Protein AF-X1PXC8-F1 (afdb_monomer)

Foldseek 3Di:
DPDDDDDPVPDPQPCPVQVPDPVSPDDGPPPDCVNVVVVVVVVVVPDDD

Organism: NCBI:txid412755

Radius of gyration: 15.3 Å; Cα contacts (8 Å, |Δi|>4): 15;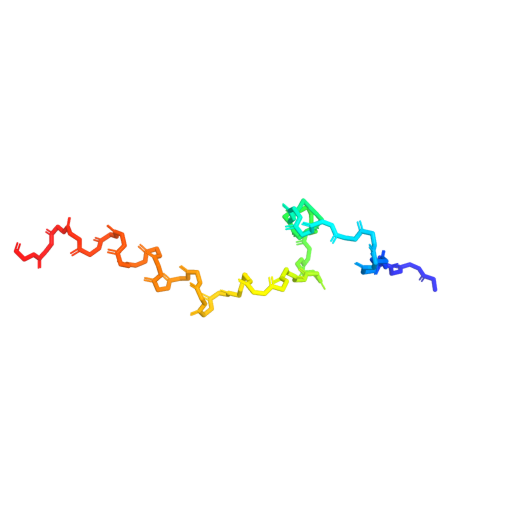 chains: 1; bounding box: 27×22×46 Å

Secondary structure (DSSP, 8-state):
-------GGG-----HHHHH-TT-----TT--HHHHHHHHHHHHTTT--

InterPro domains:
  IPR017896 4Fe-4S ferredoxin-type, iron-sulphur binding domain [PF00037] (10-27)
  IPR017896 4Fe-4S ferredoxin-type, iron-sulphur binding domain [PS51379] (2-31)
  IPR017900 4Fe-4S ferredoxin, iron-sulphur binding, conserved site [PS00198] (11-22)

Structure (mmCIF, N/CA/C/O backbone):
data_AF-X1PXC8-F1
#
_entry.id   AF-X1PXC8-F1
#
loop_
_atom_site.group_PDB
_atom_site.id
_atom_site.type_symbol
_atom_site.label_atom_id
_atom_site.label_alt_id
_atom_site.label_comp_id
_atom_site.label_asym_id
_atom_site.label_entity_id
_atom_site.label_seq_id
_atom_site.pdbx_PDB_ins_code
_atom_site.Cartn_x
_atom_site.Cartn_y
_atom_site.Cartn_z
_atom_site.occupancy
_atom_site.B_iso_or_equiv
_atom_site.auth_seq_id
_atom_site.auth_comp_id
_atom_site.auth_asym_id
_atom_site.auth_atom_id
_atom_site.pdbx_PDB_model_num
ATOM 1 N N . ASP A 1 1 ? 9.166 -13.207 -16.941 1.00 68.38 1 ASP A N 1
ATOM 2 C CA . ASP A 1 1 ? 7.900 -12.650 -17.461 1.00 68.38 1 ASP A CA 1
ATOM 3 C C . ASP A 1 1 ? 6.736 -13.003 -16.551 1.00 68.38 1 ASP A C 1
ATOM 5 O O . ASP A 1 1 ? 6.792 -14.043 -15.907 1.00 68.38 1 ASP A O 1
ATOM 9 N N . GLY A 1 2 ? 5.725 -12.131 -16.448 1.00 87.25 2 GLY A N 1
ATOM 10 C CA . GLY A 1 2 ? 4.513 -12.387 -15.649 1.00 87.25 2 GLY A CA 1
ATOM 11 C C . GLY A 1 2 ? 4.417 -11.679 -14.291 1.00 87.25 2 GLY A C 1
ATOM 12 O O . GLY A 1 2 ? 3.580 -12.057 -13.478 1.00 87.25 2 GLY A O 1
ATOM 13 N N . VAL A 1 3 ? 5.239 -10.657 -14.030 1.00 90.44 3 VAL A N 1
ATOM 14 C CA . VAL A 1 3 ? 5.126 -9.828 -12.816 1.00 90.44 3 VAL A CA 1
ATOM 15 C C . VAL A 1 3 ? 4.643 -8.426 -13.164 1.00 90.44 3 VAL A C 1
ATOM 17 O O . VAL A 1 3 ? 5.076 -7.844 -14.159 1.00 90.44 3 VAL A O 1
ATOM 20 N N . ALA A 1 4 ? 3.752 -7.877 -12.339 1.00 91.62 4 ALA A N 1
ATOM 21 C CA . ALA A 1 4 ? 3.363 -6.477 -12.442 1.00 91.62 4 ALA A CA 1
ATOM 22 C C . ALA A 1 4 ? 4.531 -5.579 -12.007 1.00 91.62 4 ALA A C 1
ATOM 24 O O . ALA A 1 4 ? 5.193 -5.852 -11.006 1.00 91.62 4 ALA A O 1
ATOM 25 N N . GLN A 1 5 ? 4.768 -4.500 -12.750 1.00 94.31 5 GLN A N 1
ATOM 26 C CA . GLN A 1 5 ? 5.789 -3.499 -12.446 1.00 94.31 5 GLN A CA 1
ATOM 27 C C . GLN A 1 5 ? 5.144 -2.114 -12.430 1.00 94.31 5 GLN A C 1
ATOM 29 O O . GLN A 1 5 ? 4.262 -1.825 -13.238 1.00 94.31 5 GLN A O 1
ATOM 34 N N . ILE A 1 6 ? 5.576 -1.267 -11.498 1.00 94.56 6 ILE A N 1
ATOM 35 C CA . ILE A 1 6 ? 5.096 0.109 -11.364 1.00 94.56 6 ILE A CA 1
ATOM 36 C C . ILE A 1 6 ? 6.280 1.037 -11.605 1.00 94.56 6 ILE A C 1
ATOM 38 O O . ILE A 1 6 ? 7.260 0.982 -10.865 1.00 94.56 6 ILE A O 1
ATOM 42 N N . GLU A 1 7 ? 6.164 1.912 -12.603 1.00 96.44 7 GLU A N 1
ATOM 43 C CA . GLU A 1 7 ? 7.092 3.029 -12.774 1.00 96.44 7 GLU A CA 1
ATOM 44 C C . GLU A 1 7 ? 6.800 4.086 -11.704 1.00 96.44 7 GLU A C 1
ATOM 46 O O . GLU A 1 7 ? 5.767 4.762 -11.735 1.00 96.44 7 GLU A O 1
ATOM 51 N N . ILE A 1 8 ? 7.697 4.205 -10.728 1.00 94.94 8 ILE A N 1
ATOM 52 C CA . ILE A 1 8 ? 7.495 5.057 -9.554 1.00 94.94 8 ILE A CA 1
ATOM 53 C C . ILE A 1 8 ? 7.460 6.535 -9.941 1.00 94.94 8 ILE A C 1
ATOM 55 O O . ILE A 1 8 ? 6.696 7.284 -9.335 1.00 94.94 8 ILE A O 1
ATOM 59 N N . ALA A 1 9 ? 8.200 6.949 -10.975 1.00 96.94 9 ALA A N 1
ATOM 60 C CA . ALA A 1 9 ? 8.184 8.334 -11.448 1.00 96.94 9 ALA A CA 1
ATOM 61 C C . ALA A 1 9 ? 6.793 8.787 -11.936 1.00 96.94 9 ALA A C 1
ATOM 63 O O . ALA A 1 9 ? 6.456 9.962 -11.817 1.00 96.94 9 ALA A O 1
ATOM 64 N N . ASN A 1 10 ? 5.969 7.852 -12.424 1.00 97.00 10 ASN A N 1
ATOM 65 C CA . ASN A 1 10 ? 4.611 8.111 -12.914 1.00 97.00 10 ASN A CA 1
ATOM 66 C C . ASN A 1 10 ? 3.519 7.765 -11.883 1.00 97.00 10 ASN A C 1
ATOM 68 O O . ASN A 1 10 ? 2.327 7.900 -12.162 1.00 97.00 10 ASN A O 1
ATOM 72 N N . CYS A 1 11 ? 3.892 7.274 -10.699 1.00 96.69 11 CYS A N 1
ATOM 73 C CA . CYS A 1 11 ? 2.940 6.836 -9.688 1.00 96.69 11 CYS A CA 1
ATOM 74 C C . CYS A 1 11 ? 2.428 8.021 -8.857 1.00 96.69 11 CYS A C 1
ATOM 76 O O . CYS A 1 11 ? 3.145 8.577 -8.030 1.00 96.69 11 CYS A O 1
ATOM 78 N N . TYR A 1 12 ? 1.142 8.348 -9.002 1.00 95.88 12 TYR A N 1
ATOM 79 C CA . TYR A 1 12 ? 0.471 9.382 -8.197 1.00 95.88 12 TYR A CA 1
ATOM 80 C C . TYR A 1 12 ? 0.078 8.921 -6.786 1.00 95.88 12 TYR A C 1
ATOM 82 O O . TYR A 1 12 ? -0.463 9.699 -6.006 1.00 95.88 12 TYR A O 1
ATOM 90 N N . GLY A 1 13 ? 0.290 7.644 -6.461 1.00 96.19 13 GLY A N 1
ATOM 91 C CA . GLY A 1 13 ? -0.078 7.086 -5.163 1.00 96.19 13 GLY A CA 1
ATOM 92 C C . GLY A 1 13 ? -1.589 6.952 -4.925 1.00 96.19 13 GLY A C 1
ATOM 93 O O . GLY A 1 13 ? -2.023 6.991 -3.780 1.00 96.19 13 GLY A O 1
ATOM 94 N N . CYS A 1 14 ? -2.403 6.778 -5.975 1.00 96.75 14 CYS A N 1
ATOM 95 C CA . CYS A 1 14 ? -3.868 6.690 -5.849 1.00 96.75 14 CYS A CA 1
ATOM 96 C C . CYS A 1 14 ? -4.392 5.390 -5.205 1.00 96.75 14 CYS A C 1
ATOM 98 O O . CYS A 1 14 ? -5.552 5.331 -4.815 1.00 96.75 14 CYS A O 1
ATOM 100 N N . GLY A 1 15 ? -3.575 4.334 -5.127 1.00 95.56 15 GLY A N 1
ATOM 101 C CA . GLY A 1 15 ? -3.931 3.073 -4.464 1.00 95.56 15 GLY A CA 1
ATOM 102 C C . GLY A 1 15 ? -4.801 2.092 -5.266 1.00 95.56 15 GLY A C 1
ATOM 103 O O . GLY A 1 15 ? -5.028 0.983 -4.791 1.00 95.56 15 GLY A O 1
ATOM 104 N N . ILE A 1 16 ? -5.231 2.424 -6.491 1.00 95.69 16 ILE A N 1
ATOM 105 C CA . ILE A 1 16 ? -6.104 1.547 -7.304 1.00 95.69 16 ILE A CA 1
ATOM 106 C C . ILE A 1 16 ? -5.464 0.172 -7.550 1.00 95.69 16 ILE A C 1
ATOM 108 O O . ILE A 1 16 ? -6.118 -0.852 -7.386 1.00 95.69 16 ILE A O 1
ATOM 112 N N . CYS A 1 17 ? -4.175 0.130 -7.904 1.00 95.88 17 CYS A N 1
ATOM 113 C CA . CYS A 1 17 ? -3.474 -1.132 -8.156 1.00 95.88 17 CYS A CA 1
ATOM 114 C C . CYS A 1 17 ? -3.348 -2.008 -6.899 1.00 95.88 17 CYS A C 1
ATOM 116 O O . CYS A 1 17 ? -3.412 -3.230 -7.003 1.00 95.88 17 CYS A O 1
ATOM 118 N N . VAL A 1 18 ? -3.205 -1.387 -5.723 1.00 95.81 18 VAL A N 1
ATOM 119 C CA . VAL A 1 18 ? -3.135 -2.082 -4.432 1.00 95.81 18 VAL A CA 1
ATOM 120 C C . VAL A 1 18 ? -4.479 -2.730 -4.117 1.00 95.81 18 VAL A C 1
ATOM 122 O O . VAL A 1 18 ? -4.512 -3.920 -3.831 1.00 95.81 18 VAL A O 1
ATOM 125 N N . GLY A 1 19 ? -5.584 -1.985 -4.249 1.00 95.00 19 GLY A N 1
ATOM 126 C CA . GLY A 1 19 ? -6.932 -2.509 -3.997 1.00 95.00 19 GLY A CA 1
ATOM 127 C C . GLY A 1 19 ? -7.426 -3.515 -5.043 1.00 95.00 19 GLY A C 1
ATOM 128 O O . GLY A 1 19 ? -8.254 -4.364 -4.734 1.00 95.00 19 GLY A O 1
ATOM 129 N N . PHE A 1 20 ? -6.920 -3.445 -6.276 1.00 95.56 20 PHE A N 1
ATOM 130 C CA . PHE A 1 20 ? -7.269 -4.388 -7.342 1.00 95.56 20 PHE A CA 1
ATOM 131 C C . PHE A 1 20 ? -6.524 -5.727 -7.232 1.00 95.56 20 PHE A C 1
ATOM 133 O O . PHE A 1 20 ? -7.007 -6.739 -7.734 1.00 95.56 20 PHE A O 1
ATOM 140 N N . CYS A 1 21 ? -5.332 -5.753 -6.624 1.00 95.56 21 CYS A N 1
ATOM 141 C CA . CYS A 1 21 ? -4.493 -6.947 -6.602 1.00 95.56 21 CYS A CA 1
ATOM 142 C C . CYS A 1 21 ? -5.104 -8.036 -5.699 1.00 95.56 21 CYS A C 1
ATOM 144 O O . CYS A 1 21 ? -5.081 -7.887 -4.478 1.00 95.56 21 CYS A O 1
ATOM 146 N N . PRO A 1 22 ? -5.557 -9.179 -6.247 1.00 94.94 22 PRO A N 1
ATOM 147 C CA . PRO A 1 22 ? -6.271 -10.191 -5.461 1.00 94.94 22 PRO A CA 1
ATOM 148 C C . PRO A 1 22 ? -5.380 -10.888 -4.426 1.00 94.94 22 PRO A C 1
ATOM 150 O O . PRO A 1 22 ? -5.869 -11.436 -3.443 1.00 94.94 22 PRO A O 1
ATOM 153 N N . ILE A 1 23 ? -4.064 -10.871 -4.649 1.00 95.38 23 ILE A N 1
ATOM 154 C CA . ILE A 1 23 ? -3.064 -11.472 -3.762 1.00 95.38 23 ILE A CA 1
ATOM 155 C C . ILE A 1 23 ? -2.309 -10.430 -2.927 1.00 95.38 23 ILE A C 1
ATOM 157 O O . ILE A 1 23 ? -1.357 -10.788 -2.245 1.00 95.38 23 ILE A O 1
ATOM 161 N N . HIS A 1 24 ? -2.691 -9.149 -3.007 1.00 92.94 24 HIS A N 1
ATOM 162 C CA . HIS A 1 24 ? -2.070 -8.047 -2.260 1.00 92.94 24 HIS A CA 1
ATOM 163 C C . HIS A 1 24 ? -0.535 -7.965 -2.404 1.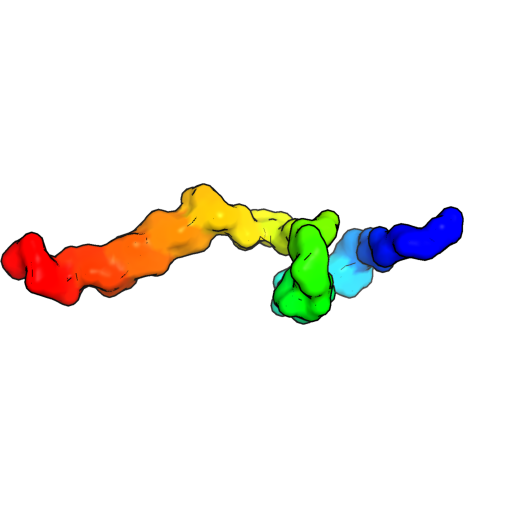00 92.94 24 HIS A C 1
ATOM 165 O O . HIS A 1 24 ? 0.183 -7.634 -1.464 1.00 92.94 24 HIS A O 1
ATOM 171 N N . ALA A 1 25 ? -0.009 -8.245 -3.602 1.00 95.19 25 ALA A N 1
ATOM 172 C CA . ALA A 1 25 ? 1.434 -8.247 -3.869 1.00 95.19 25 ALA A CA 1
ATOM 173 C C . ALA A 1 25 ? 2.071 -6.841 -3.922 1.00 95.19 25 ALA A C 1
ATOM 175 O O . ALA A 1 25 ? 3.294 -6.713 -3.949 1.00 95.19 25 ALA A O 1
ATOM 176 N N . ILE A 1 26 ? 1.259 -5.784 -3.972 1.00 94.50 26 ILE A N 1
ATOM 177 C CA . ILE A 1 26 ? 1.688 -4.387 -4.098 1.00 94.50 26 ILE A CA 1
ATOM 178 C C . ILE A 1 26 ? 1.242 -3.647 -2.836 1.00 94.50 26 ILE A C 1
ATOM 180 O O . ILE A 1 26 ? 0.115 -3.830 -2.388 1.00 94.50 26 ILE A O 1
ATOM 184 N N . SER A 1 27 ? 2.092 -2.771 -2.295 1.00 94.38 27 SER A N 1
ATOM 185 C CA . SER A 1 27 ? 1.750 -1.892 -1.169 1.00 94.38 27 SER A CA 1
ATOM 186 C C . SER A 1 27 ? 1.882 -0.416 -1.544 1.00 94.38 27 SER A C 1
ATOM 188 O O . SER A 1 27 ? 2.664 -0.044 -2.422 1.00 94.38 27 SER A O 1
ATOM 190 N N . LEU A 1 28 ? 1.104 0.441 -0.876 1.00 95.94 28 LEU A N 1
ATOM 191 C CA . LEU A 1 28 ? 1.170 1.889 -1.054 1.00 95.94 28 LEU A CA 1
ATOM 192 C C . LEU A 1 28 ? 2.094 2.506 0.003 1.00 95.94 28 LEU A C 1
ATOM 194 O O . LEU A 1 28 ? 1.954 2.266 1.205 1.00 95.94 28 LEU A O 1
ATOM 198 N N . LYS A 1 29 ? 3.050 3.332 -0.436 1.00 94.00 29 LYS A N 1
ATOM 199 C CA . LYS A 1 29 ? 3.974 4.014 0.476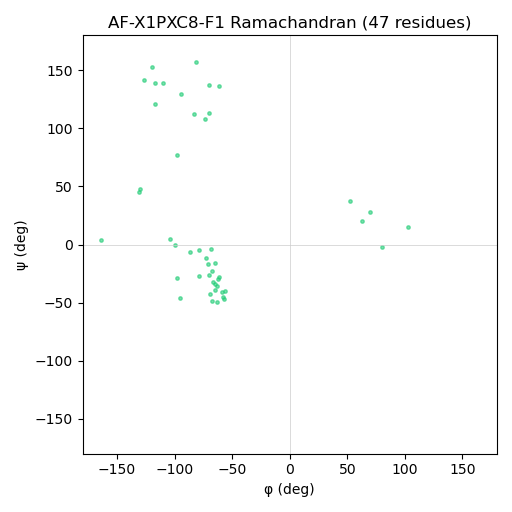 1.00 94.00 29 LYS A CA 1
ATOM 200 C C . LYS A 1 29 ? 3.197 4.929 1.430 1.00 94.00 29 LYS A C 1
ATOM 202 O O . LYS A 1 29 ? 2.328 5.678 0.999 1.00 94.00 29 LYS A O 1
ATOM 207 N N . ASN A 1 30 ? 3.563 4.902 2.713 1.00 93.88 30 ASN A N 1
ATOM 208 C CA . ASN A 1 30 ? 2.946 5.689 3.792 1.00 93.88 30 ASN A CA 1
ATOM 209 C C . ASN A 1 30 ? 1.460 5.382 4.065 1.00 93.88 30 ASN A C 1
ATOM 211 O O . ASN A 1 30 ? 0.769 6.201 4.671 1.00 93.88 30 ASN A O 1
ATOM 215 N N . TYR A 1 31 ? 0.983 4.213 3.641 1.00 94.69 31 TYR A N 1
ATOM 216 C CA . TYR A 1 31 ? -0.365 3.727 3.922 1.00 94.69 31 TYR A CA 1
ATOM 217 C C . TYR A 1 31 ? -0.315 2.289 4.457 1.00 94.69 31 TYR A C 1
ATOM 219 O O . TYR A 1 31 ? -0.992 1.399 3.954 1.00 94.69 31 TYR A O 1
ATOM 227 N N . LYS A 1 32 ? 0.570 2.045 5.430 1.00 93.69 32 LYS A N 1
ATOM 228 C CA . LYS A 1 32 ? 0.716 0.726 6.055 1.00 93.69 32 LYS A CA 1
ATOM 229 C C . LYS A 1 32 ? -0.340 0.499 7.130 1.00 93.69 32 LYS A C 1
ATOM 231 O O . LYS A 1 32 ? -0.812 1.458 7.745 1.00 93.69 32 LYS A O 1
ATOM 236 N N . ASP A 1 33 ? -0.619 -0.763 7.427 1.00 93.56 33 ASP A N 1
ATOM 237 C CA . ASP A 1 33 ? -1.574 -1.159 8.462 1.00 93.56 33 ASP A CA 1
ATOM 238 C C . ASP A 1 33 ? -1.220 -0.549 9.823 1.00 93.56 33 ASP A C 1
ATOM 240 O O . ASP A 1 33 ? -2.095 0.002 10.489 1.00 93.56 33 ASP A O 1
ATOM 244 N N . GLU A 1 34 ? 0.067 -0.487 10.189 1.00 95.81 34 GLU A N 1
ATOM 245 C CA . GLU A 1 34 ? 0.504 0.126 11.454 1.00 95.81 34 GLU A CA 1
ATOM 246 C C . GLU A 1 34 ? 0.227 1.639 11.521 1.00 95.81 34 GLU A C 1
ATOM 248 O O . GLU A 1 34 ? 0.256 2.237 12.594 1.00 95.81 34 GLU A O 1
ATOM 253 N N . GLN A 1 35 ? -0.042 2.281 10.382 1.00 95.56 35 GLN A N 1
ATOM 254 C CA . GLN A 1 35 ? -0.402 3.697 10.290 1.00 95.56 35 GLN A CA 1
ATOM 255 C C . GLN A 1 35 ? -1.918 3.913 10.190 1.00 95.56 35 GLN A C 1
ATOM 257 O O . GLN A 1 35 ? -2.401 4.982 10.573 1.00 95.56 35 GLN A O 1
ATOM 262 N N . VAL A 1 36 ? -2.658 2.956 9.619 1.00 94.88 36 VAL A N 1
ATOM 263 C CA . VAL A 1 36 ? -4.094 3.077 9.316 1.00 94.88 36 VAL A CA 1
ATOM 264 C C . VAL A 1 36 ? -4.950 2.487 10.432 1.00 94.88 36 VAL A C 1
ATOM 266 O O . VAL A 1 36 ? -5.883 3.153 10.880 1.00 94.88 36 VAL A O 1
ATOM 269 N N . ILE A 1 37 ? -4.614 1.298 10.935 1.00 95.75 37 ILE A N 1
ATOM 270 C CA . ILE A 1 37 ? -5.395 0.609 1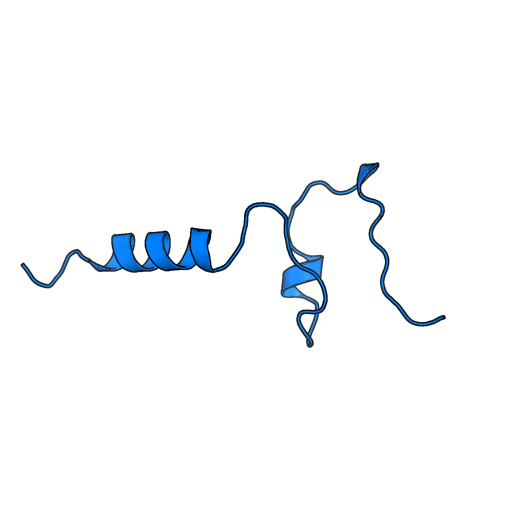1.970 1.00 95.75 37 ILE A CA 1
ATOM 271 C C . ILE A 1 37 ? -5.549 1.465 13.238 1.00 95.75 37 ILE A C 1
ATOM 273 O O . ILE A 1 37 ? -6.692 1.680 13.642 1.00 95.75 37 ILE A O 1
ATOM 277 N N . PRO A 1 38 ? -4.496 2.102 13.797 1.00 95.88 38 PRO A N 1
ATOM 278 C CA . PRO A 1 38 ? -4.669 2.961 14.970 1.00 95.88 38 PRO A CA 1
ATOM 279 C C . PRO A 1 38 ? -5.580 4.171 14.720 1.00 95.88 38 PRO A C 1
ATOM 281 O O . PRO A 1 38 ? -6.254 4.638 15.636 1.00 95.88 38 PRO A O 1
ATOM 284 N N . LYS A 1 39 ? -5.626 4.694 13.483 1.00 94.25 39 LYS A N 1
ATOM 285 C CA . LYS A 1 39 ? -6.541 5.792 13.121 1.00 94.25 39 LYS A CA 1
ATOM 286 C C . LYS A 1 39 ? -7.988 5.313 13.122 1.00 94.25 39 LYS A C 1
ATOM 288 O O . LYS A 1 39 ? -8.851 6.025 13.624 1.00 94.25 39 LYS A O 1
ATOM 293 N N . ILE A 1 40 ? -8.244 4.121 12.583 1.00 95.12 40 ILE A N 1
ATOM 294 C CA . ILE A 1 40 ? -9.571 3.496 12.585 1.00 95.12 40 ILE A CA 1
ATOM 295 C C . ILE A 1 40 ? -10.015 3.228 14.028 1.00 95.12 40 ILE A C 1
ATOM 297 O O . ILE A 1 40 ? -11.092 3.656 14.429 1.00 95.12 40 ILE A O 1
ATOM 301 N N . GLU A 1 41 ? -9.162 2.607 14.842 1.00 94.88 41 GLU A N 1
ATOM 302 C CA . GLU A 1 41 ? -9.440 2.352 16.260 1.00 94.88 41 GLU A CA 1
ATOM 303 C C . GLU A 1 41 ? -9.714 3.643 17.043 1.00 94.88 41 GLU A C 1
ATOM 305 O O . GLU A 1 41 ? -10.624 3.694 17.871 1.00 94.88 41 GLU A O 1
ATOM 310 N N . ALA A 1 42 ? -8.956 4.710 16.771 1.00 93.25 42 ALA A N 1
ATOM 311 C CA . ALA A 1 42 ? -9.171 6.011 17.394 1.00 93.25 42 ALA A CA 1
ATOM 312 C C . ALA A 1 42 ? -10.534 6.625 17.032 1.00 93.25 42 ALA A C 1
ATOM 314 O O . ALA A 1 42 ? -11.144 7.262 17.890 1.00 93.25 42 ALA A O 1
ATOM 315 N N . LEU A 1 43 ? -11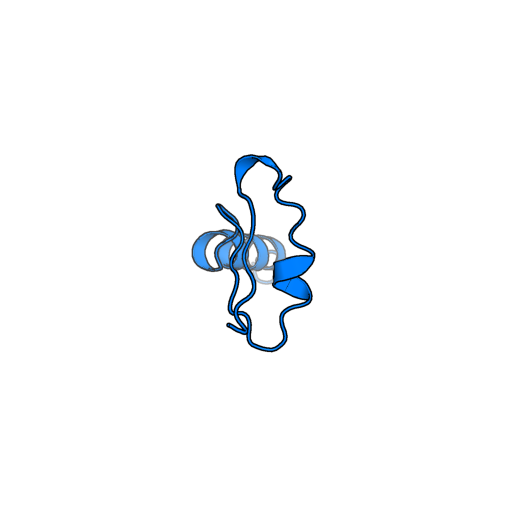.028 6.422 15.803 1.00 92.38 43 LEU A N 1
ATOM 316 C CA . LEU A 1 43 ? -12.357 6.887 15.388 1.00 92.38 43 LEU A CA 1
ATOM 317 C C . LEU A 1 43 ? -13.478 6.181 16.164 1.00 92.38 43 LEU A C 1
ATOM 319 O O . LEU A 1 43 ? -14.444 6.833 16.552 1.00 92.38 43 LEU A O 1
ATOM 323 N N . PHE A 1 44 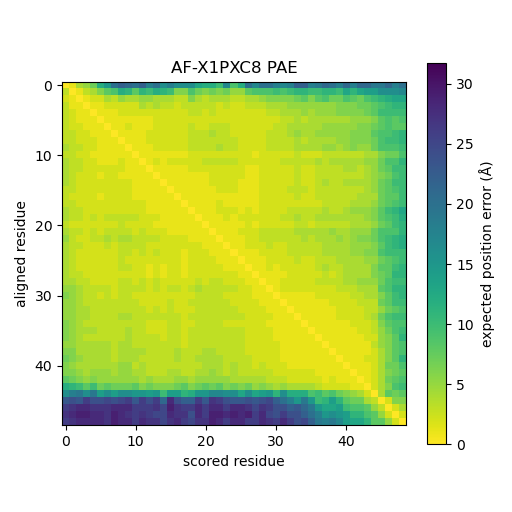? -13.334 4.880 16.435 1.00 89.75 44 PHE A N 1
ATOM 324 C CA . PHE A 1 44 ? -14.343 4.080 17.143 1.00 89.75 44 PHE A CA 1
ATOM 325 C C . PHE A 1 44 ? -14.224 4.113 18.675 1.00 89.75 44 PHE A C 1
ATOM 327 O O . PHE A 1 44 ? -15.107 3.621 19.370 1.00 89.75 44 PHE A O 1
ATOM 334 N N . LYS A 1 45 ? -13.177 4.727 19.242 1.00 82.44 45 LYS A N 1
ATOM 335 C CA . LYS A 1 45 ? -12.970 4.799 20.702 1.00 82.44 45 LYS A CA 1
ATOM 336 C C . LYS A 1 45 ? -13.987 5.669 21.465 1.00 82.44 45 LYS A C 1
ATOM 338 O O . LYS A 1 45 ? -13.933 5.705 22.692 1.00 82.44 45 LYS A O 1
ATOM 343 N N . LYS A 1 46 ? -14.921 6.351 20.789 1.00 66.44 46 LYS A N 1
ATOM 344 C CA . LYS A 1 46 ? -16.008 7.123 21.419 1.00 66.44 46 LYS A CA 1
ATOM 345 C C . LYS A 1 46 ? -17.316 6.332 21.464 1.00 66.44 46 LYS A C 1
ATOM 347 O O . LYS A 1 46 ? -18.212 6.617 20.687 1.00 66.44 46 LYS A O 1
ATOM 352 N N . GLU A 1 47 ? -17.410 5.385 22.394 1.00 59.94 47 GLU A N 1
ATOM 353 C CA . GLU A 1 47 ? -18.702 4.892 22.921 1.00 59.94 47 GLU A CA 1
ATOM 354 C C . GLU A 1 47 ? -18.588 4.098 24.244 1.00 59.94 47 GLU A C 1
ATOM 356 O O . GLU A 1 47 ? -19.593 3.625 24.762 1.00 59.94 47 GLU A O 1
ATOM 361 N N . PHE A 1 48 ? -17.395 3.989 24.849 1.00 58.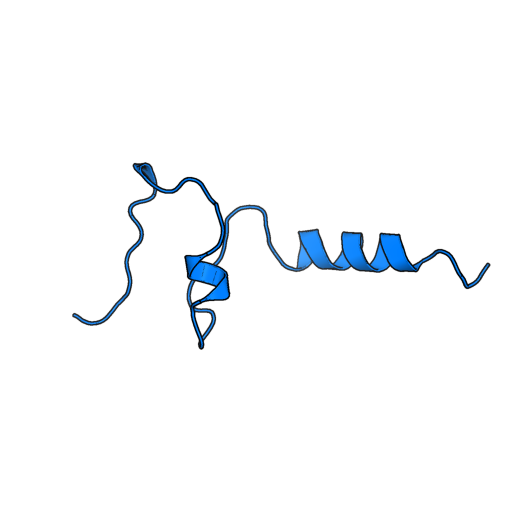06 48 PHE A N 1
ATOM 362 C CA . PHE A 1 48 ? -17.187 3.256 26.111 1.00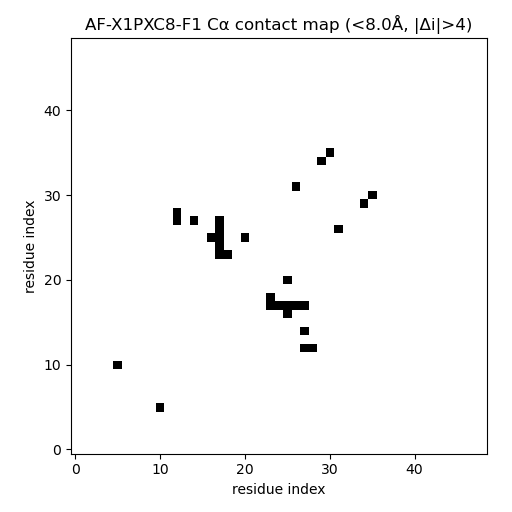 58.06 48 PHE A CA 1
ATOM 363 C C . PH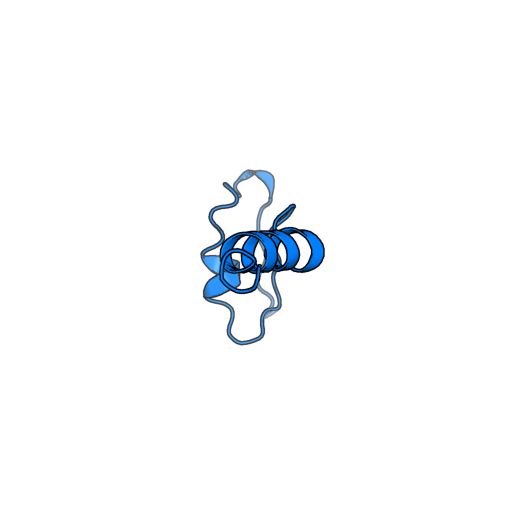E A 1 48 ? -16.393 4.049 27.168 1.00 58.06 48 PHE A C 1
ATOM 365 O O . PHE A 1 48 ? -15.493 3.501 27.804 1.00 58.06 48 PHE A O 1
ATOM 372 N N . LEU A 1 49 ? -16.730 5.330 27.360 1.00 53.94 49 LEU A N 1
ATOM 373 C CA . LEU A 1 49 ? -16.483 6.071 28.606 1.00 53.94 49 LEU A CA 1
ATOM 374 C C . LEU A 1 49 ? -17.696 6.939 28.938 1.00 53.94 49 LEU A C 1
ATOM 376 O O . LEU A 1 49 ? -18.109 7.706 28.039 1.00 53.94 49 LEU A O 1
#

pLDDT: mean 90.98, std 10.43, range [53.94, 97.0]

Mean predicted aligned error: 5.21 Å

Solvent-accessible surface area (backbone atoms only — not comparable to full-atom values): 3512 Å² total; per-residue (Å²): 137,93,74,93,82,78,64,66,94,78,55,84,76,82,49,62,70,36,77,64,38,91,79,55,87,52,83,55,88,97,64,43,65,89,67,47,50,61,54,54,52,60,68,64,60,81,80,82,129

Sequence (49 aa):
DGVAQIEIANCYGCGICVGFCPIHAISLKNYKDEQVIPKIEALFKKEFL